Protein AF-A0A2P2IGJ9-F1 (afdb_monomer_lite)

Sequence (154 aa):
LHGCVDDMGRNCALLSDKVYDFIVEHQVRLQQAMLYSNDFEFDFFGFKTLERSYLLKVREKIVERPQHMLMRVACSVHVDNIDLAVETYQLMSNRYFIHATPTLFNAGTTKPQMSSCFLLTMKDDSIVGIYDALKECALITETAGGIGLSIHKI

Secondary structure (DSSP, 8-state):
-TT-B-TTS-B--SS-HHHHHHHHHTHHHHHHH--GGGGGGS-HHHHHHIIIIIS-EETTEE---HHHHHHHHHHHHSTT-HHHHHHHHHHHHTTS----HHHHHHTTSSS-----EEEEE---SSHHHHHHHHHHHHHHHHTT-EEEEE-TT-

InterPro domains:
  IPR000788 Ribonucleotide reductase large subunit, C-terminal [PF02867] (115-154)
  IPR008926 Ribonucleotide reductase R1 subunit, N-terminal [SSF48168] (9-113)
  IPR013509 Ribonucleotide reductase large subunit, N-terminal [PF00317] (41-111)
  IPR039718 Ribonucleoside-diphosphate reductase large subunit [PTHR11573] (9-154)

Radius of gyration: 18.74 Å; chains: 1; bounding box: 46×37×52 Å

Organism: NCBI:txid1518452

Foldseek 3Di:
DQQDADPVRDGPGFFDPLLVVQCVVCVVVLVVLFDPVLLVVDDPVRNVVCLVAQFDDDPNHGPDGPLRLLLLLLCLVDRPDPVSSSVSSVCVSVPVDDADPLSSRQRRGPDRPRAAEDEEEQQAPDPVSVVVSVVVVVVCVVSNHHYDYHPPRD

pLDDT: mean 91.43, std 7.72, range [58.12, 98.0]

Structure (mmCIF, N/CA/C/O backbone):
data_AF-A0A2P2IGJ9-F1
#
_entry.id   AF-A0A2P2IGJ9-F1
#
loop_
_atom_site.group_PDB
_atom_site.id
_atom_site.type_symbol
_atom_site.label_atom_id
_atom_site.label_alt_id
_atom_site.label_comp_id
_atom_site.label_asym_id
_atom_site.label_entity_id
_atom_site.label_seq_id
_atom_site.pdbx_PDB_ins_code
_atom_site.Cartn_x
_atom_site.Cartn_y
_atom_site.Cartn_z
_atom_site.occupancy
_atom_site.B_iso_or_equiv
_atom_site.auth_seq_id
_atom_site.auth_comp_id
_atom_site.auth_asym_id
_atom_site.auth_atom_id
_atom_site.pdbx_PDB_model_num
ATOM 1 N N . LEU A 1 1 ? -15.050 9.680 2.175 1.00 62.09 1 LEU A N 1
ATOM 2 C CA . LEU A 1 1 ? -13.917 9.141 1.385 1.00 62.09 1 LEU A CA 1
ATOM 3 C C . LEU A 1 1 ? -14.314 8.873 -0.065 1.00 62.09 1 LEU A C 1
ATOM 5 O O . LEU A 1 1 ? -13.589 9.316 -0.940 1.00 62.09 1 LEU A O 1
ATOM 9 N N . HIS A 1 2 ? -15.453 8.223 -0.326 1.00 58.12 2 HIS A N 1
ATOM 10 C CA . HIS A 1 2 ? -15.918 7.921 -1.688 1.00 58.12 2 HIS A CA 1
ATOM 11 C C . HIS A 1 2 ? -16.611 9.109 -2.410 1.00 58.12 2 HIS A C 1
ATOM 13 O O . HIS A 1 2 ? -16.419 9.294 -3.599 1.00 58.12 2 HIS A O 1
ATOM 19 N N . GLY A 1 3 ? -17.311 10.003 -1.697 1.00 61.09 3 GLY A N 1
ATOM 20 C CA . GLY A 1 3 ? -17.939 11.209 -2.279 1.00 61.09 3 GLY A CA 1
ATOM 21 C C . GLY A 1 3 ? -17.121 12.505 -2.165 1.00 61.09 3 GLY A C 1
ATOM 22 O O . GLY A 1 3 ? -17.703 13.573 -1.999 1.00 61.09 3 GLY A O 1
ATOM 23 N N . CYS A 1 4 ? -15.787 12.433 -2.119 1.00 63.47 4 CYS A N 1
ATOM 24 C CA . CYS A 1 4 ? -14.966 13.643 -2.002 1.00 63.47 4 CYS A CA 1
ATOM 25 C C . CYS A 1 4 ? -14.948 14.393 -3.339 1.00 63.47 4 CYS A C 1
ATOM 27 O O . CYS A 1 4 ? -14.807 13.771 -4.386 1.00 63.47 4 CYS A O 1
ATOM 29 N N . VAL A 1 5 ? -15.073 15.718 -3.300 1.00 69.56 5 VAL A N 1
ATOM 30 C CA . VAL A 1 5 ? -15.088 16.582 -4.486 1.00 69.56 5 VAL A CA 1
ATOM 31 C C . VAL A 1 5 ? -14.023 17.663 -4.308 1.00 69.56 5 VAL A C 1
ATOM 33 O O . VAL A 1 5 ? -13.893 18.212 -3.206 1.00 69.56 5 VAL A O 1
ATOM 36 N N . ASP A 1 6 ? -13.229 17.931 -5.346 1.00 71.88 6 ASP A N 1
ATOM 37 C CA . ASP A 1 6 ? -12.262 19.033 -5.315 1.00 71.88 6 ASP A CA 1
ATOM 38 C C . ASP A 1 6 ? -12.938 20.408 -5.405 1.00 71.88 6 ASP A C 1
ATOM 40 O O . ASP A 1 6 ? -14.145 20.533 -5.620 1.00 71.88 6 ASP A O 1
ATOM 44 N N . ASP A 1 7 ? -12.139 21.463 -5.251 1.00 72.50 7 ASP A N 1
ATOM 45 C CA . ASP A 1 7 ? -12.606 22.851 -5.331 1.00 72.50 7 ASP A CA 1
ATOM 46 C C . ASP A 1 7 ? -13.147 23.222 -6.730 1.00 72.50 7 ASP A C 1
ATOM 48 O O . ASP A 1 7 ? -13.793 24.254 -6.892 1.00 72.50 7 ASP A O 1
ATOM 52 N N . MET A 1 8 ? -12.922 22.367 -7.737 1.00 73.31 8 MET A N 1
ATOM 53 C CA . MET A 1 8 ? -13.417 22.495 -9.110 1.00 73.31 8 MET A CA 1
ATOM 54 C C . MET A 1 8 ? -14.628 21.591 -9.408 1.00 73.31 8 MET A C 1
ATOM 56 O O . MET A 1 8 ? -15.076 21.535 -10.553 1.00 73.31 8 MET A O 1
ATOM 60 N N . GLY A 1 9 ? -15.184 20.889 -8.416 1.00 70.50 9 GLY A N 1
ATOM 61 C CA . GLY A 1 9 ? -16.369 20.047 -8.599 1.00 70.50 9 GLY A CA 1
ATOM 62 C C . GLY A 1 9 ? -16.095 18.643 -9.160 1.00 70.50 9 GLY A C 1
ATOM 63 O O . GLY A 1 9 ? -17.040 17.922 -9.478 1.00 70.50 9 GLY A O 1
ATOM 64 N N . ARG A 1 10 ? -14.831 18.226 -9.296 1.00 75.56 10 ARG A N 1
ATOM 65 C CA . ARG A 1 10 ? -14.441 16.910 -9.827 1.00 75.56 10 ARG A CA 1
ATOM 66 C C . ARG A 1 10 ? -14.412 15.863 -8.719 1.00 75.56 10 ARG A C 1
ATOM 68 O O . ARG A 1 10 ? -14.024 16.148 -7.588 1.00 75.56 10 ARG A O 1
ATOM 75 N N . ASN A 1 11 ? -14.793 14.633 -9.059 1.00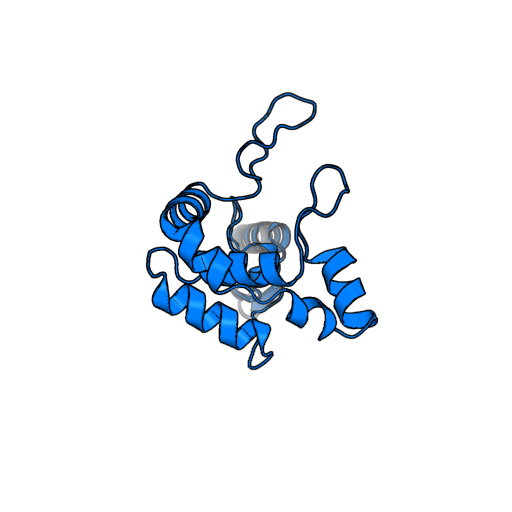 72.06 11 ASN A N 1
ATOM 76 C CA . ASN A 1 11 ? -14.755 13.508 -8.131 1.00 72.06 11 ASN A CA 1
ATOM 77 C C . ASN A 1 11 ? -13.298 13.190 -7.735 1.00 72.06 11 ASN A C 1
ATOM 79 O O . ASN A 1 11 ? -12.457 12.895 -8.583 1.00 72.06 11 ASN A O 1
ATOM 83 N N . CYS A 1 12 ? -13.024 13.250 -6.437 1.00 71.88 12 CYS A N 1
ATOM 84 C CA . CYS A 1 12 ? -11.754 12.928 -5.796 1.00 71.88 12 CYS A CA 1
ATOM 85 C C . CYS A 1 12 ? -11.932 11.813 -4.761 1.00 71.88 12 CYS A C 1
ATOM 87 O O . CYS A 1 12 ? -11.380 11.883 -3.661 1.00 71.88 12 CYS A O 1
ATOM 89 N N . ALA A 1 13 ? -12.733 10.799 -5.095 1.00 81.44 13 ALA A N 1
ATOM 90 C CA . ALA A 1 13 ? -12.873 9.590 -4.302 1.00 81.44 13 ALA A CA 1
ATOM 91 C C . ALA A 1 13 ? -11.492 9.031 -3.934 1.00 81.44 13 ALA A C 1
ATOM 93 O O . ALA A 1 13 ? -10.651 8.760 -4.792 1.00 81.44 13 ALA A O 1
ATOM 94 N N . LEU A 1 14 ? -11.270 8.859 -2.633 1.00 85.19 14 LEU A N 1
ATOM 95 C CA . LEU A 1 14 ? -10.038 8.278 -2.105 1.00 85.19 14 LEU A CA 1
ATOM 96 C C . LEU A 1 14 ? -10.093 6.754 -2.054 1.00 85.19 14 LEU A C 1
ATOM 98 O O . LEU A 1 14 ? -9.049 6.123 -1.967 1.00 85.19 14 LEU A O 1
ATOM 102 N N . LEU A 1 15 ? -11.294 6.175 -2.092 1.00 90.06 15 LEU A N 1
ATOM 103 C CA . LEU A 1 15 ? -11.514 4.733 -2.108 1.00 90.06 15 LEU A CA 1
ATOM 104 C C . LEU A 1 15 ? -12.068 4.309 -3.463 1.00 90.06 15 LEU A C 1
ATOM 106 O O . LEU A 1 15 ? -12.900 5.017 -4.032 1.00 90.06 15 LEU A O 1
ATOM 110 N N . SER A 1 16 ? -11.619 3.150 -3.938 1.00 92.12 16 SER A N 1
ATOM 111 C CA . SER A 1 16 ? -12.229 2.467 -5.077 1.00 92.12 16 SER A CA 1
ATOM 112 C C . SER A 1 16 ? -13.632 1.973 -4.733 1.00 92.12 16 SER A C 1
ATOM 114 O O . SER A 1 16 ? -13.889 1.554 -3.602 1.00 92.12 16 SER A O 1
ATOM 116 N N . ASP A 1 17 ? -14.510 1.979 -5.730 1.00 91.56 17 ASP A N 1
ATOM 117 C CA . ASP A 1 17 ? -15.915 1.583 -5.604 1.00 91.56 17 ASP A CA 1
ATOM 118 C C . ASP A 1 17 ? -16.025 0.154 -5.062 1.00 91.56 17 ASP A C 1
ATOM 120 O O . ASP A 1 17 ? -16.698 -0.085 -4.068 1.00 91.56 17 ASP A O 1
ATOM 124 N N . LYS A 1 18 ? -15.218 -0.770 -5.605 1.00 93.12 18 LYS A N 1
ATOM 125 C CA . LYS A 1 18 ? -15.194 -2.177 -5.176 1.00 93.12 18 LYS A CA 1
ATOM 126 C C . LYS A 1 18 ? -14.910 -2.337 -3.677 1.00 93.12 18 LYS A C 1
ATOM 128 O O . LYS A 1 18 ? -15.561 -3.123 -2.996 1.00 93.12 18 LYS A O 1
ATOM 133 N N . VAL A 1 19 ? -13.920 -1.610 -3.156 1.00 93.88 19 VAL A N 1
ATOM 134 C CA . VAL A 1 19 ? -13.550 -1.697 -1.733 1.00 93.88 19 VAL A CA 1
ATOM 135 C C . VAL A 1 19 ? -14.565 -0.966 -0.862 1.00 93.88 19 VAL A C 1
ATOM 137 O O . VAL A 1 19 ? -14.855 -1.420 0.241 1.00 93.88 19 VAL A O 1
ATOM 140 N N . TYR A 1 20 ? -15.122 0.144 -1.348 1.00 94.31 20 TYR A N 1
ATOM 141 C CA . TYR A 1 20 ? -16.190 0.851 -0.653 1.00 94.31 20 TYR A CA 1
ATOM 142 C C . TYR A 1 20 ? -17.428 -0.035 -0.477 1.00 94.31 20 TYR A C 1
ATOM 144 O O . TYR A 1 20 ? -17.894 -0.183 0.652 1.00 94.31 20 TYR A O 1
ATOM 152 N N . ASP A 1 21 ? -17.894 -0.674 -1.549 1.00 95.06 21 ASP A N 1
ATOM 153 C CA . ASP A 1 21 ? -19.062 -1.556 -1.529 1.00 95.06 21 ASP A CA 1
ATOM 154 C C . ASP A 1 21 ? -18.850 -2.731 -0.569 1.00 95.06 21 ASP A C 1
ATOM 156 O O . ASP A 1 21 ? -19.683 -2.975 0.302 1.00 95.06 21 ASP A O 1
ATOM 160 N N . PHE A 1 22 ? -17.679 -3.376 -0.631 1.00 95.75 22 PHE A N 1
ATOM 161 C CA . PHE A 1 22 ? -17.302 -4.454 0.288 1.00 95.75 22 PHE A CA 1
ATOM 162 C C . PHE A 1 22 ? -17.297 -4.011 1.763 1.00 95.75 22 PHE A C 1
ATOM 164 O O . PHE A 1 22 ? -17.776 -4.726 2.647 1.00 95.75 22 PHE A O 1
ATOM 171 N N . ILE A 1 23 ? -16.775 -2.813 2.054 1.00 95.25 23 ILE A N 1
ATOM 172 C CA . ILE A 1 23 ? -16.774 -2.262 3.416 1.00 95.25 23 ILE A CA 1
ATOM 173 C C . ILE A 1 23 ? -18.201 -1.974 3.886 1.00 95.25 23 ILE A C 1
ATOM 175 O O . ILE A 1 23 ? -18.528 -2.272 5.034 1.00 95.25 23 ILE A O 1
ATOM 179 N N . VAL A 1 24 ? -19.044 -1.391 3.031 1.00 95.25 24 VAL A N 1
ATOM 180 C CA . VAL A 1 24 ? -20.438 -1.068 3.368 1.00 95.25 24 VAL A CA 1
ATOM 181 C C . VAL A 1 24 ? -21.240 -2.342 3.626 1.00 95.25 24 VAL A C 1
ATOM 183 O O . VAL A 1 24 ? -21.971 -2.407 4.617 1.00 95.25 24 VAL A O 1
ATOM 186 N N . GLU A 1 25 ? -21.060 -3.366 2.793 1.00 96.88 25 GLU A N 1
ATOM 187 C CA . GLU A 1 25 ? -21.715 -4.666 2.938 1.00 96.88 25 GLU A CA 1
ATOM 188 C C . GLU A 1 25 ? -21.374 -5.336 4.280 1.00 96.88 25 GLU A C 1
ATOM 190 O O . GLU A 1 25 ? -22.255 -5.857 4.967 1.00 96.88 25 GLU A O 1
ATOM 195 N N . HIS A 1 26 ? -20.109 -5.272 4.708 1.00 96.69 26 HIS A N 1
ATOM 196 C CA . HIS A 1 26 ? -19.628 -5.956 5.914 1.00 96.69 26 HIS A CA 1
ATOM 197 C C . HIS A 1 26 ? -19.355 -5.035 7.113 1.00 96.69 26 HIS A C 1
ATOM 199 O O . HIS A 1 26 ? -18.715 -5.454 8.084 1.00 96.69 26 HIS A O 1
ATOM 205 N N . GLN A 1 27 ? -19.869 -3.801 7.094 1.00 94.69 27 GLN A N 1
ATOM 206 C CA . GLN A 1 27 ? -19.525 -2.744 8.055 1.00 94.69 27 GLN A CA 1
ATOM 207 C C . GLN A 1 27 ? -19.647 -3.166 9.525 1.00 94.69 27 GLN A C 1
ATOM 209 O O . GLN A 1 27 ? -18.785 -2.841 10.335 1.00 94.69 27 GLN A O 1
ATOM 214 N N . VAL A 1 28 ? -20.688 -3.931 9.877 1.00 96.44 28 VAL A N 1
ATOM 215 C CA . VAL A 1 28 ? -20.941 -4.354 11.264 1.00 96.44 28 VAL A CA 1
ATOM 216 C C . VAL A 1 28 ? -19.817 -5.261 11.751 1.00 96.44 28 VAL A C 1
ATOM 218 O O . VAL A 1 28 ? -19.280 -5.061 12.839 1.00 96.44 28 VAL A O 1
ATOM 221 N N . ARG A 1 29 ? -19.428 -6.231 10.921 1.00 95.75 29 ARG A N 1
ATOM 222 C CA . ARG A 1 29 ? -18.393 -7.206 11.256 1.00 95.75 29 ARG A CA 1
ATOM 223 C C . ARG A 1 29 ? -17.012 -6.560 11.310 1.00 95.75 29 ARG A C 1
ATOM 225 O O . ARG A 1 29 ? -16.257 -6.818 12.243 1.00 95.75 29 ARG A O 1
ATOM 232 N N . LEU A 1 30 ? -16.709 -5.684 10.353 1.00 96.06 30 LEU A N 1
ATOM 233 C CA . LEU A 1 30 ? -15.462 -4.918 10.332 1.00 96.06 30 LEU A CA 1
ATOM 234 C C . LEU A 1 30 ? -15.345 -4.014 11.567 1.00 96.06 30 LEU A C 1
ATOM 236 O O . LEU A 1 30 ? -14.309 -4.005 12.226 1.00 96.06 30 LEU A O 1
ATOM 240 N N . GLN A 1 31 ? -16.422 -3.314 11.935 1.00 95.12 31 GLN A N 1
ATOM 241 C CA . GLN A 1 31 ? -16.440 -2.434 13.105 1.00 95.12 31 GLN A CA 1
ATOM 242 C C . GLN A 1 31 ? -16.252 -3.204 14.418 1.00 95.12 31 GLN A C 1
ATOM 244 O O . GLN A 1 31 ? -15.561 -2.717 15.308 1.00 95.12 31 GLN A O 1
ATOM 249 N N . GLN A 1 32 ? -16.838 -4.399 14.538 1.00 95.56 32 GLN A N 1
ATOM 250 C CA . GLN A 1 32 ? -16.664 -5.269 15.706 1.00 95.56 32 GLN A CA 1
ATOM 251 C C . GLN A 1 32 ? -15.245 -5.830 15.826 1.00 95.56 32 GLN A C 1
ATOM 253 O O . GLN A 1 32 ? -14.764 -6.028 16.938 1.00 95.56 32 GLN A O 1
ATOM 258 N N . ALA A 1 33 ? -14.580 -6.092 14.699 1.00 95.19 33 ALA A N 1
ATOM 259 C CA . ALA A 1 33 ? -13.213 -6.598 14.696 1.00 95.19 33 ALA A CA 1
ATOM 260 C C . ALA A 1 33 ? -12.182 -5.536 15.113 1.00 95.19 33 ALA A C 1
ATOM 262 O O . ALA A 1 33 ? -11.119 -5.898 15.612 1.00 95.19 33 ALA A O 1
ATOM 263 N N . MET A 1 34 ? -12.468 -4.245 14.907 1.00 94.81 34 MET A N 1
ATOM 264 C CA . MET A 1 34 ? -11.505 -3.175 15.166 1.00 94.81 34 MET A CA 1
ATOM 265 C C . MET A 1 34 ? -11.236 -2.938 16.654 1.00 94.81 34 MET A C 1
ATOM 267 O O . MET A 1 34 ? -12.142 -2.674 17.444 1.00 94.81 34 MET A O 1
ATOM 271 N N . LEU A 1 35 ? -9.951 -2.913 17.011 1.00 94.38 35 LEU A N 1
ATOM 272 C CA . LEU A 1 35 ? -9.465 -2.661 18.366 1.00 94.38 35 LEU A CA 1
ATOM 273 C C . LEU A 1 35 ? -8.723 -1.324 18.430 1.00 94.38 35 LEU A C 1
ATOM 275 O O . LEU A 1 35 ? -7.514 -1.244 18.227 1.00 94.38 35 LEU A O 1
ATOM 279 N N . TYR A 1 36 ? -9.445 -0.248 18.746 1.00 94.88 36 TYR A N 1
ATOM 280 C CA . TYR A 1 36 ? -8.862 1.100 18.823 1.00 94.88 36 TYR A CA 1
ATOM 281 C C . TYR A 1 36 ? -7.824 1.281 19.935 1.00 94.88 36 TYR A C 1
ATOM 283 O O . TYR A 1 36 ? -7.013 2.200 19.860 1.00 94.88 36 TYR A O 1
ATOM 291 N N . SER A 1 37 ? -7.813 0.414 20.950 1.00 94.94 37 SER A N 1
ATOM 292 C CA . SER A 1 37 ? -6.750 0.390 21.961 1.00 94.94 37 SER A CA 1
ATOM 293 C C . SER A 1 37 ? -5.369 0.170 21.340 1.00 94.94 37 SER A C 1
ATOM 295 O O . SER A 1 37 ? -4.385 0.699 21.847 1.00 94.94 37 SER A O 1
ATOM 297 N N . ASN A 1 38 ? -5.299 -0.530 20.205 1.00 94.69 38 ASN A N 1
ATOM 298 C CA . ASN A 1 38 ? -4.041 -0.822 19.527 1.00 94.69 38 ASN A CA 1
ATOM 299 C C . ASN A 1 38 ? -3.457 0.405 18.806 1.00 94.69 38 ASN A C 1
ATOM 301 O O . ASN A 1 38 ? -2.322 0.359 18.346 1.00 94.69 38 ASN A O 1
ATOM 305 N N . ASP A 1 39 ? -4.172 1.534 18.730 1.00 94.19 39 ASP A N 1
ATOM 306 C CA . ASP A 1 39 ? -3.569 2.791 18.265 1.00 94.19 39 ASP A CA 1
ATOM 307 C C . ASP A 1 39 ? -2.470 3.290 19.228 1.00 94.19 39 ASP A C 1
ATOM 309 O O . ASP A 1 39 ? -1.555 3.989 18.797 1.00 94.19 39 ASP A O 1
ATOM 313 N N . PHE A 1 40 ? -2.520 2.903 20.509 1.00 93.62 40 PHE A N 1
ATOM 314 C CA . PHE A 1 40 ? -1.522 3.270 21.526 1.00 93.62 40 PHE A CA 1
ATOM 315 C C . PHE A 1 40 ? -0.291 2.357 21.545 1.00 93.62 40 PHE A C 1
ATOM 317 O O . PHE A 1 40 ? 0.660 2.616 22.277 1.00 93.62 40 PHE A O 1
ATOM 324 N N . GLU A 1 41 ? -0.295 1.303 20.731 1.00 92.25 41 GLU A N 1
ATOM 325 C CA . GLU A 1 41 ? 0.818 0.361 20.605 1.00 92.25 41 GLU A CA 1
ATOM 326 C C . GLU A 1 41 ? 1.952 0.899 19.717 1.00 92.25 41 GLU A C 1
ATOM 328 O O . GLU A 1 41 ? 3.035 0.311 19.658 1.00 92.25 41 GLU A O 1
ATOM 333 N N . PHE A 1 42 ? 1.725 2.013 19.019 1.00 91.69 42 PHE A N 1
ATOM 334 C CA . PHE A 1 42 ? 2.767 2.713 18.278 1.00 91.69 42 PHE A CA 1
ATOM 335 C C . PHE A 1 42 ? 3.544 3.640 19.209 1.00 91.69 42 PHE A C 1
ATOM 337 O O . PHE A 1 42 ? 2.967 4.424 19.963 1.00 91.69 42 PHE A O 1
ATOM 344 N N . ASP A 1 43 ? 4.869 3.592 19.111 1.00 94.44 43 ASP A N 1
ATOM 345 C CA . ASP A 1 43 ? 5.714 4.593 19.739 1.00 94.44 43 ASP A CA 1
ATOM 346 C C . ASP A 1 43 ? 5.518 5.965 19.070 1.00 94.44 43 ASP A C 1
ATOM 348 O O . ASP A 1 43 ? 4.916 6.104 17.999 1.00 94.44 43 ASP A O 1
ATOM 352 N N . PHE A 1 44 ? 6.041 7.015 19.702 1.00 94.50 44 PHE A N 1
ATOM 353 C CA . PHE A 1 44 ? 5.862 8.377 19.204 1.00 94.50 44 PHE A CA 1
ATOM 354 C C . PHE A 1 44 ? 6.372 8.546 17.765 1.00 94.50 44 PHE A C 1
ATOM 356 O O . PHE A 1 44 ? 5.699 9.166 16.940 1.00 94.50 44 PHE A O 1
ATOM 363 N N . PHE A 1 45 ? 7.542 7.984 17.443 1.00 95.06 45 PHE A N 1
ATOM 364 C CA . PHE A 1 45 ? 8.128 8.113 16.110 1.00 95.06 45 PHE A CA 1
ATOM 365 C C . PHE A 1 45 ? 7.371 7.301 15.063 1.00 95.06 45 PHE A C 1
ATOM 367 O O . PHE A 1 45 ? 7.128 7.815 13.967 1.00 95.06 45 PHE A O 1
ATOM 374 N N . GLY A 1 46 ? 6.948 6.079 15.388 1.00 93.31 46 GLY A N 1
ATOM 375 C CA . GLY A 1 46 ? 6.095 5.265 14.531 1.00 93.31 46 GLY A CA 1
ATOM 376 C C . GLY A 1 46 ? 4.772 5.962 14.238 1.00 93.31 46 GLY A C 1
ATOM 377 O O . GLY A 1 46 ? 4.409 6.132 13.073 1.00 93.31 46 GLY A O 1
ATOM 378 N N . PHE A 1 47 ? 4.104 6.488 15.267 1.00 94.69 47 PHE A N 1
ATOM 379 C CA . PHE A 1 47 ? 2.861 7.233 15.089 1.00 94.69 47 PHE A CA 1
ATOM 380 C C . PHE A 1 47 ? 3.055 8.493 14.236 1.00 94.69 47 PHE A C 1
ATOM 382 O O . PHE A 1 47 ? 2.311 8.705 13.279 1.00 94.69 47 PHE A O 1
ATOM 389 N N . LYS A 1 48 ? 4.083 9.311 14.509 1.00 94.94 48 LYS A N 1
ATOM 390 C CA . LYS A 1 48 ? 4.382 10.504 13.695 1.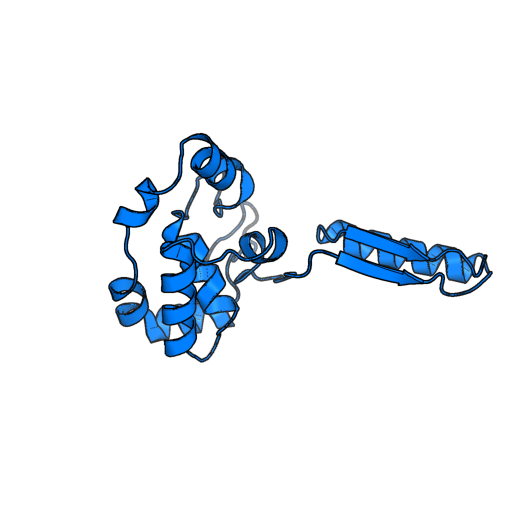00 94.94 48 LYS A CA 1
ATOM 391 C C . LYS A 1 48 ? 4.734 10.167 12.250 1.00 94.94 48 LYS A C 1
ATOM 393 O O . LYS A 1 48 ? 4.420 10.938 11.343 1.00 94.94 48 LYS A O 1
ATOM 398 N N . THR A 1 49 ? 5.349 9.013 12.018 1.00 94.12 49 THR A N 1
ATOM 399 C CA . THR A 1 49 ? 5.643 8.516 10.672 1.00 94.12 49 THR A CA 1
ATOM 400 C C . THR A 1 49 ? 4.350 8.173 9.928 1.00 94.12 49 THR A C 1
ATOM 402 O O . THR A 1 49 ? 4.173 8.620 8.789 1.00 94.12 49 THR A O 1
ATOM 405 N N . LEU A 1 50 ? 3.418 7.468 10.584 1.00 93.81 50 LEU A N 1
ATOM 406 C CA . LEU A 1 50 ? 2.089 7.162 10.044 1.00 93.81 50 LEU A CA 1
ATOM 407 C C . LEU A 1 50 ? 1.289 8.436 9.751 1.00 93.81 50 LEU A C 1
ATOM 409 O O . LEU A 1 50 ? 0.803 8.615 8.636 1.00 93.81 50 LEU A O 1
ATOM 413 N N . GLU A 1 51 ? 1.222 9.349 10.720 1.00 93.56 51 GLU A N 1
ATOM 414 C CA . GLU A 1 51 ? 0.530 10.639 10.623 1.00 93.56 51 GLU A CA 1
ATOM 415 C C . GLU A 1 51 ? 1.032 11.479 9.441 1.00 93.56 51 GLU A C 1
ATOM 417 O O . GLU A 1 51 ? 0.252 12.086 8.697 1.00 93.56 51 GLU A O 1
ATOM 422 N N . ARG A 1 52 ? 2.354 11.513 9.248 1.00 90.25 52 ARG A N 1
ATOM 423 C CA . ARG A 1 52 ? 2.971 12.328 8.206 1.00 90.25 52 ARG A CA 1
ATOM 424 C C . ARG A 1 52 ? 2.638 11.814 6.813 1.00 90.25 52 ARG A C 1
ATOM 426 O O . ARG A 1 52 ? 2.286 12.639 5.967 1.00 90.25 52 ARG A O 1
ATOM 433 N N . SER A 1 53 ? 2.754 10.505 6.591 1.00 88.56 53 SER A N 1
ATOM 434 C CA . SER A 1 53 ? 2.819 9.956 5.230 1.00 88.56 53 SER A CA 1
ATOM 435 C C . SER A 1 53 ? 1.720 8.945 4.901 1.00 88.56 53 SER A C 1
ATOM 437 O O . SER A 1 53 ? 1.300 8.900 3.753 1.00 88.56 53 SER A O 1
ATOM 439 N N . TYR A 1 54 ? 1.266 8.128 5.857 1.00 92.88 54 TYR A N 1
ATOM 440 C CA . TYR A 1 54 ? 0.488 6.909 5.574 1.00 92.88 54 TYR A CA 1
ATOM 441 C C . TYR A 1 54 ? -1.019 7.055 5.761 1.00 92.88 54 TYR A C 1
ATOM 443 O O . TYR A 1 54 ? -1.789 6.425 5.038 1.00 92.88 54 TYR A O 1
ATOM 451 N N . LEU A 1 55 ? -1.447 7.859 6.734 1.00 94.00 55 LEU A N 1
ATOM 452 C CA . LEU A 1 55 ? -2.867 8.078 6.986 1.00 94.00 55 LEU A CA 1
ATOM 453 C C . LEU A 1 55 ? -3.448 8.984 5.899 1.00 94.00 55 LEU A C 1
ATOM 455 O O . LEU A 1 55 ? -2.900 10.057 5.627 1.00 94.00 55 LEU A O 1
ATOM 459 N N . LEU A 1 56 ? -4.570 8.575 5.299 1.00 91.75 56 LEU A N 1
ATOM 460 C CA . LEU A 1 56 ? -5.223 9.385 4.274 1.00 91.75 56 LEU A CA 1
ATOM 461 C C . LEU A 1 56 ? -5.640 10.753 4.832 1.00 91.75 56 LEU A C 1
ATOM 463 O O . LEU A 1 56 ? -6.071 10.889 5.985 1.00 91.75 56 LEU A O 1
ATOM 467 N N . LYS A 1 57 ? -5.538 11.773 3.974 1.00 89.62 57 LYS A N 1
ATOM 468 C CA . LYS A 1 57 ? -5.885 13.161 4.284 1.00 89.62 57 LYS A CA 1
ATOM 469 C C . LYS A 1 57 ? -6.917 13.686 3.300 1.00 89.62 57 LYS A C 1
ATOM 471 O O . LYS A 1 57 ? -6.857 13.406 2.107 1.00 89.62 57 LYS A O 1
ATOM 476 N N . VAL A 1 58 ? -7.842 14.492 3.803 1.00 87.81 58 VAL A N 1
ATOM 477 C CA . VAL A 1 58 ? -8.781 15.277 2.998 1.00 87.81 58 VAL A CA 1
ATOM 478 C C . VAL A 1 58 ? -8.596 16.732 3.391 1.00 87.81 58 VAL A C 1
ATOM 480 O O . VAL A 1 58 ? -8.787 17.080 4.555 1.00 87.81 58 VAL A O 1
ATOM 483 N N . ARG A 1 59 ? -8.222 17.584 2.427 1.00 83.88 59 ARG A N 1
ATOM 484 C CA . ARG A 1 59 ? -7.953 19.017 2.659 1.00 83.88 59 ARG A CA 1
ATOM 485 C C . ARG A 1 59 ? -6.980 19.231 3.832 1.00 83.88 59 ARG A C 1
ATOM 487 O O . ARG A 1 59 ? -7.302 19.934 4.787 1.00 83.88 59 ARG A O 1
ATOM 494 N N . GLU A 1 60 ? -5.839 18.538 3.786 1.00 83.19 60 GLU A N 1
ATOM 495 C CA . GLU A 1 60 ? -4.783 18.529 4.819 1.00 83.19 60 GLU A CA 1
ATOM 496 C C . GLU A 1 60 ? -5.193 18.015 6.210 1.00 83.19 60 GLU A C 1
ATOM 498 O O . GLU A 1 60 ? -4.374 17.970 7.127 1.00 83.19 60 GLU A O 1
ATOM 503 N N . LYS A 1 61 ? -6.437 17.560 6.390 1.00 90.19 61 LYS A N 1
ATOM 504 C CA . LYS A 1 61 ? -6.893 16.946 7.638 1.00 90.19 61 LYS A CA 1
ATOM 505 C C . LYS A 1 61 ? -6.826 15.437 7.535 1.00 90.19 61 LYS A C 1
ATOM 507 O O . LYS A 1 61 ? -7.343 14.850 6.589 1.00 90.19 61 LYS A O 1
ATOM 512 N N . ILE A 1 62 ? -6.222 14.814 8.536 1.00 92.69 62 ILE A N 1
ATOM 513 C CA . ILE A 1 62 ? -6.151 13.360 8.639 1.00 92.69 62 ILE A CA 1
ATOM 514 C C . ILE A 1 62 ? -7.550 12.812 8.900 1.00 92.69 62 ILE A C 1
ATOM 516 O O . ILE A 1 62 ? -8.239 13.252 9.821 1.00 92.69 62 ILE A O 1
ATOM 520 N N . VAL A 1 63 ? -7.964 11.864 8.064 1.00 93.06 63 VAL A N 1
ATOM 521 C CA . VAL A 1 63 ? -9.289 11.228 8.116 1.00 93.06 63 VAL A CA 1
ATOM 522 C C . VAL A 1 63 ? -9.220 9.755 8.522 1.00 93.06 63 VAL A C 1
ATOM 524 O O . VAL A 1 63 ? -10.254 9.126 8.734 1.00 93.06 63 VAL A O 1
ATOM 527 N N . GLU A 1 64 ? -8.015 9.209 8.680 1.00 93.81 64 GLU A N 1
ATOM 528 C CA . GLU A 1 64 ? -7.780 7.835 9.117 1.00 93.81 64 GLU A CA 1
ATOM 529 C C . GLU A 1 64 ? -7.089 7.774 10.478 1.00 93.81 64 GLU A C 1
ATOM 531 O O . GLU A 1 64 ? -6.238 8.595 10.804 1.00 93.81 64 GLU A O 1
ATOM 536 N N . ARG A 1 65 ? -7.442 6.754 11.262 1.00 95.06 65 ARG A N 1
ATOM 537 C CA . ARG A 1 65 ? -6.644 6.282 12.399 1.00 95.06 65 ARG A CA 1
ATOM 538 C C . ARG A 1 65 ? -5.721 5.156 11.922 1.00 95.06 65 ARG A C 1
ATOM 540 O O . ARG A 1 65 ? -6.044 4.546 10.898 1.00 95.06 65 ARG A O 1
ATOM 547 N N . PRO A 1 66 ? -4.650 4.807 12.656 1.00 96.12 66 PRO A N 1
ATOM 548 C CA . PRO A 1 66 ? -3.827 3.643 12.328 1.00 96.12 66 PRO A CA 1
ATOM 549 C C . PRO A 1 66 ? -4.656 2.368 12.116 1.00 96.12 66 PRO A C 1
ATOM 551 O O . PRO A 1 66 ? -4.498 1.717 11.085 1.00 96.12 66 PRO A O 1
ATOM 554 N N . GLN A 1 67 ? -5.629 2.073 12.992 1.00 96.50 67 GLN A N 1
ATOM 555 C CA . GLN A 1 67 ? -6.533 0.933 12.773 1.00 96.50 67 GLN A CA 1
ATOM 556 C C . GLN A 1 67 ? -7.351 1.030 11.475 1.00 96.50 67 GLN A C 1
ATOM 558 O O . GLN A 1 67 ? -7.539 0.019 10.803 1.00 96.50 67 GLN A O 1
ATOM 563 N N . HIS A 1 68 ? -7.818 2.225 11.092 1.00 96.31 68 HIS A N 1
ATOM 564 C CA . HIS A 1 68 ? -8.566 2.407 9.842 1.00 96.31 68 HIS A CA 1
ATOM 565 C C . HIS A 1 68 ? -7.684 2.126 8.620 1.00 96.31 68 HIS A C 1
ATOM 567 O O . HIS A 1 68 ? -8.126 1.451 7.696 1.00 96.31 68 HIS A O 1
ATOM 573 N N . MET A 1 69 ? -6.432 2.593 8.640 1.00 96.38 69 MET A N 1
ATOM 574 C CA . MET A 1 69 ? -5.456 2.318 7.583 1.00 96.38 69 MET A CA 1
ATOM 575 C C . MET A 1 69 ? -5.187 0.809 7.468 1.00 96.38 69 MET A C 1
ATOM 577 O O . MET A 1 69 ? -5.241 0.264 6.367 1.00 96.38 69 MET A O 1
ATOM 581 N N . LEU A 1 70 ? -4.960 0.113 8.589 1.00 97.12 70 LEU A N 1
ATOM 582 C CA . LEU A 1 70 ? -4.748 -1.341 8.588 1.00 97.12 70 LEU A CA 1
ATOM 583 C C . LEU A 1 70 ? -5.971 -2.100 8.062 1.00 97.12 70 LEU A C 1
ATOM 585 O O . LEU A 1 70 ? -5.821 -3.021 7.260 1.00 97.12 70 LEU A O 1
ATOM 589 N N . MET A 1 71 ? -7.177 -1.696 8.467 1.00 97.31 71 MET A N 1
ATOM 590 C CA . MET A 1 71 ? -8.413 -2.319 7.993 1.00 97.31 71 MET A CA 1
ATOM 591 C C . MET A 1 71 ? -8.636 -2.069 6.498 1.00 97.31 71 MET A C 1
ATOM 593 O O . MET A 1 71 ? -8.961 -2.997 5.765 1.00 97.31 71 MET A O 1
ATOM 597 N N . ARG A 1 72 ? -8.391 -0.845 6.008 1.00 96.56 72 ARG A N 1
ATOM 598 C CA . ARG A 1 72 ? -8.442 -0.524 4.572 1.00 96.56 72 ARG A CA 1
ATOM 599 C C . ARG A 1 72 ? -7.517 -1.433 3.769 1.00 96.56 72 ARG A C 1
ATOM 601 O O . ARG A 1 72 ? -7.929 -1.962 2.738 1.00 96.56 72 ARG A O 1
ATOM 608 N N . VAL A 1 73 ? -6.283 -1.615 4.237 1.00 97.06 73 VAL A N 1
ATOM 609 C CA . VAL A 1 73 ? -5.304 -2.497 3.591 1.00 97.06 73 VAL A CA 1
ATOM 610 C C . VAL A 1 73 ? -5.818 -3.936 3.574 1.00 97.06 73 VAL A C 1
ATOM 612 O O . VAL A 1 73 ? -5.861 -4.542 2.507 1.00 97.06 73 VAL A O 1
ATOM 615 N N . ALA A 1 74 ? -6.280 -4.457 4.712 1.00 97.56 74 ALA A N 1
ATOM 616 C CA . ALA A 1 74 ? -6.777 -5.826 4.811 1.00 97.56 74 ALA A CA 1
ATOM 617 C C . ALA A 1 74 ? -7.989 -6.082 3.895 1.00 97.56 74 ALA A C 1
ATOM 619 O O . ALA A 1 74 ? -7.990 -7.047 3.130 1.00 97.56 74 ALA A O 1
ATOM 620 N N . CYS A 1 75 ? -8.972 -5.175 3.897 1.00 96.88 75 CYS A N 1
ATOM 621 C CA . CYS A 1 75 ? -10.130 -5.239 3.006 1.00 96.88 75 CYS A CA 1
ATOM 622 C C . CYS A 1 75 ? -9.729 -5.162 1.531 1.00 96.88 75 CYS A C 1
ATOM 624 O O . CYS A 1 75 ? -10.319 -5.845 0.707 1.00 96.88 75 CYS A O 1
ATOM 626 N N . SER A 1 76 ? -8.730 -4.349 1.181 1.00 96.00 76 SER A N 1
ATOM 627 C CA . SER A 1 76 ? -8.270 -4.228 -0.204 1.00 96.00 76 SER A CA 1
ATOM 628 C C . SER A 1 76 ? -7.462 -5.428 -0.694 1.00 96.00 76 SER A C 1
ATOM 630 O O . SER A 1 76 ? -7.438 -5.667 -1.899 1.00 96.00 76 SER A O 1
ATOM 632 N N . VAL A 1 77 ? -6.750 -6.133 0.185 1.00 96.00 77 VAL A N 1
ATOM 633 C CA . VAL A 1 77 ? -5.995 -7.341 -0.186 1.00 96.00 77 VAL A CA 1
ATOM 634 C C . VAL A 1 77 ? -6.938 -8.536 -0.326 1.00 96.00 77 VAL A C 1
ATOM 636 O O . VAL A 1 77 ? -6.779 -9.339 -1.242 1.00 96.00 77 VAL A O 1
ATOM 639 N N . HIS A 1 78 ? -7.948 -8.625 0.542 1.00 96.88 78 HIS A N 1
ATOM 640 C CA . HIS A 1 78 ? -8.906 -9.732 0.600 1.00 96.88 78 HIS A CA 1
ATOM 641 C C . HIS A 1 78 ? -10.321 -9.303 0.213 1.00 96.88 78 HIS A C 1
ATOM 643 O O . HIS A 1 78 ? -11.296 -9.709 0.846 1.00 96.88 78 HIS A O 1
ATOM 649 N N . VAL A 1 79 ? -10.442 -8.478 -0.830 1.00 92.44 79 VAL A N 1
ATOM 650 C CA . VAL A 1 79 ? -11.758 -8.115 -1.368 1.00 92.44 79 VAL A CA 1
ATOM 651 C C . VAL A 1 79 ? -12.524 -9.401 -1.681 1.00 92.44 79 VAL A C 1
ATOM 653 O O . VAL A 1 79 ? -11.936 -10.353 -2.190 1.00 92.44 79 VAL A O 1
ATOM 656 N N . ASP A 1 80 ? -13.816 -9.428 -1.359 1.00 93.25 80 ASP A N 1
ATOM 657 C CA . ASP A 1 80 ? -14.714 -10.584 -1.499 1.00 93.25 80 ASP A CA 1
ATOM 658 C C . ASP A 1 80 ? -14.540 -11.685 -0.422 1.00 93.25 80 ASP A C 1
ATOM 660 O O . ASP A 1 80 ? -15.315 -12.641 -0.397 1.00 93.25 80 ASP A O 1
ATOM 664 N N . ASN A 1 81 ? -13.584 -11.563 0.515 1.00 96.62 81 ASN A N 1
ATOM 665 C CA . ASN A 1 81 ? -13.408 -12.511 1.624 1.00 96.62 81 ASN A CA 1
ATOM 666 C C . ASN A 1 81 ? -13.224 -11.808 2.981 1.00 96.62 81 ASN A C 1
ATOM 668 O O . ASN A 1 81 ? -12.118 -11.462 3.402 1.00 96.62 81 ASN A O 1
ATOM 672 N N . ILE A 1 82 ? -14.337 -11.644 3.698 1.00 96.75 82 ILE A N 1
ATOM 673 C CA . ILE A 1 82 ? -14.375 -10.975 5.003 1.00 96.75 82 ILE A CA 1
ATOM 674 C C . ILE A 1 82 ? -13.611 -11.722 6.104 1.00 96.75 82 ILE A C 1
ATOM 676 O O . ILE A 1 82 ? -13.050 -11.078 6.989 1.00 96.75 82 ILE A O 1
ATOM 680 N N . ASP A 1 83 ? -13.563 -13.055 6.063 1.00 97.50 83 ASP A N 1
ATOM 681 C CA . ASP A 1 83 ? -12.866 -13.847 7.080 1.00 97.50 83 ASP A CA 1
ATOM 682 C C . ASP A 1 83 ? -11.356 -13.585 7.016 1.00 97.50 83 ASP A C 1
ATOM 684 O O . ASP A 1 83 ? -10.748 -13.230 8.027 1.00 97.50 83 ASP A O 1
ATOM 688 N N . LEU A 1 84 ? -10.784 -13.639 5.808 1.00 97.81 84 LEU A N 1
ATOM 689 C CA . LEU A 1 84 ? -9.371 -13.329 5.576 1.00 97.81 84 LEU A CA 1
ATOM 690 C C . LEU A 1 84 ? -9.054 -11.849 5.810 1.00 97.81 84 LEU A C 1
ATOM 692 O O . LEU A 1 84 ? -7.990 -11.526 6.330 1.00 97.81 84 LEU A O 1
ATOM 696 N N . ALA A 1 85 ? -9.966 -10.932 5.465 1.00 97.75 85 ALA A N 1
ATOM 697 C CA . ALA A 1 85 ? -9.778 -9.512 5.757 1.00 97.75 85 ALA A CA 1
ATOM 698 C C . ALA A 1 85 ? -9.672 -9.260 7.273 1.00 97.75 85 ALA A C 1
ATOM 700 O O . ALA A 1 85 ? -8.776 -8.547 7.725 1.00 97.75 85 ALA A O 1
ATOM 701 N N . VAL A 1 86 ? -10.547 -9.877 8.073 1.00 97.94 86 VAL A N 1
ATOM 702 C CA . VAL A 1 86 ? -10.512 -9.751 9.537 1.00 97.94 86 VAL A CA 1
ATOM 703 C C . VAL A 1 86 ? -9.262 -10.409 10.121 1.00 97.94 86 VAL A C 1
ATOM 705 O O . VAL A 1 86 ? -8.617 -9.807 10.980 1.00 97.94 86 VAL A O 1
ATOM 708 N N . GLU A 1 87 ? -8.888 -11.598 9.648 1.00 98.00 87 GLU A N 1
ATOM 709 C CA . GLU A 1 87 ? -7.673 -12.294 10.087 1.00 98.00 87 GLU A CA 1
ATOM 710 C C . GLU A 1 87 ? -6.416 -11.456 9.809 1.00 98.00 87 GLU A C 1
ATOM 712 O O . GLU A 1 87 ? -5.634 -11.169 10.718 1.00 98.00 87 GLU A O 1
ATOM 717 N N . THR A 1 88 ? -6.259 -10.975 8.574 1.00 97.94 88 THR A N 1
ATOM 718 C CA . THR A 1 88 ? -5.132 -10.125 8.173 1.00 97.94 88 THR A CA 1
ATOM 719 C C . THR A 1 88 ? -5.092 -8.823 8.972 1.00 97.94 88 THR A C 1
ATOM 721 O O . THR A 1 88 ? -4.020 -8.411 9.422 1.00 97.94 88 THR A O 1
ATOM 724 N N . TYR A 1 89 ? -6.245 -8.194 9.227 1.00 98.00 89 TYR A N 1
ATOM 725 C CA . TYR A 1 89 ? -6.322 -7.031 10.112 1.00 98.00 89 TYR A CA 1
ATOM 726 C C . TYR A 1 89 ? -5.827 -7.355 11.528 1.00 98.00 89 TYR A C 1
ATOM 728 O O . TYR A 1 89 ? -5.006 -6.611 12.065 1.00 98.00 89 TYR A O 1
ATOM 736 N N . GLN A 1 90 ? -6.288 -8.454 12.131 1.00 97.19 90 GLN A N 1
ATOM 737 C CA . GLN A 1 90 ? -5.894 -8.842 13.488 1.00 97.19 90 GLN A CA 1
ATOM 738 C C . GLN A 1 90 ? -4.391 -9.115 13.584 1.00 97.19 90 GLN A C 1
ATOM 740 O O . GLN A 1 90 ? -3.742 -8.651 14.522 1.00 97.19 90 GLN A O 1
ATOM 745 N N . LEU A 1 91 ? -3.816 -9.818 12.607 1.00 97.62 91 LEU A N 1
ATOM 746 C CA . LEU A 1 91 ? -2.382 -10.105 12.576 1.00 97.62 91 LEU A CA 1
ATOM 747 C C . LEU A 1 91 ? -1.544 -8.826 12.448 1.00 97.62 91 LEU A C 1
ATOM 749 O O . LEU A 1 91 ? -0.566 -8.661 13.181 1.00 97.62 91 LEU A O 1
ATOM 753 N N . MET A 1 92 ? -1.943 -7.893 11.578 1.00 97.38 92 MET A N 1
ATOM 754 C CA . MET A 1 92 ? -1.247 -6.611 11.445 1.00 97.38 92 MET A CA 1
ATOM 755 C C . MET A 1 92 ? -1.426 -5.713 12.674 1.00 97.38 92 MET A C 1
ATOM 757 O O . MET A 1 92 ? -0.460 -5.116 13.145 1.00 97.38 92 MET A O 1
ATOM 761 N N . SER A 1 93 ? -2.643 -5.631 13.223 1.00 96.38 93 SER A N 1
ATOM 762 C CA . SER A 1 93 ? -2.952 -4.825 14.413 1.00 96.38 93 SER A CA 1
ATOM 763 C C . SER A 1 93 ? -2.174 -5.308 15.641 1.00 96.38 93 SER A C 1
ATOM 765 O O . SER A 1 93 ? -1.695 -4.497 16.430 1.00 96.38 93 SER A O 1
ATOM 767 N N . ASN A 1 94 ? -1.954 -6.622 15.752 1.00 95.06 94 ASN A N 1
ATOM 768 C CA . ASN A 1 94 ? -1.116 -7.235 16.784 1.00 95.06 94 ASN A CA 1
ATOM 769 C C . ASN A 1 94 ? 0.392 -7.233 16.450 1.00 95.06 94 ASN A C 1
ATOM 771 O O . ASN A 1 94 ? 1.184 -7.797 17.204 1.00 95.06 94 ASN A O 1
ATOM 775 N N . ARG A 1 95 ? 0.811 -6.581 15.354 1.00 93.81 95 ARG A N 1
ATOM 776 C CA . ARG A 1 95 ? 2.212 -6.422 14.914 1.00 93.81 95 ARG A CA 1
ATOM 777 C C . ARG A 1 95 ? 2.942 -7.729 14.565 1.00 93.81 95 ARG A C 1
ATOM 779 O O . ARG A 1 95 ? 4.166 -7.782 14.656 1.00 93.81 95 ARG A O 1
ATOM 786 N N . TYR A 1 96 ? 2.232 -8.768 14.125 1.00 96.75 96 TYR A N 1
ATOM 787 C CA . TYR A 1 96 ? 2.884 -9.992 13.632 1.00 96.75 96 TYR A CA 1
ATOM 788 C C . TYR A 1 96 ? 3.600 -9.768 12.298 1.00 96.75 96 TYR A C 1
ATOM 790 O O . TYR A 1 96 ? 4.672 -10.321 12.064 1.00 96.75 96 TYR A O 1
ATOM 798 N N . PHE A 1 97 ? 3.017 -8.947 11.427 1.00 97.19 97 PHE A N 1
ATOM 799 C CA . PHE A 1 97 ? 3.635 -8.493 10.188 1.00 97.19 97 PHE A CA 1
ATOM 800 C C . PHE A 1 97 ? 3.038 -7.150 9.763 1.00 97.19 97 PHE A C 1
ATOM 802 O O . PHE A 1 97 ? 2.033 -6.695 10.309 1.00 97.19 97 PHE A O 1
ATOM 809 N N . ILE A 1 98 ? 3.645 -6.523 8.759 1.00 95.81 98 ILE A N 1
ATOM 810 C CA . ILE A 1 98 ? 3.095 -5.346 8.094 1.00 95.81 98 ILE A CA 1
ATOM 811 C C . ILE A 1 98 ? 3.387 -5.427 6.596 1.00 95.81 98 ILE A C 1
ATOM 813 O O . ILE A 1 98 ? 4.415 -5.971 6.186 1.00 95.81 98 ILE A O 1
ATOM 817 N N . HIS A 1 99 ? 2.482 -4.903 5.772 1.00 96.56 99 HIS A N 1
ATOM 818 C CA . HIS A 1 99 ? 2.738 -4.771 4.341 1.00 96.56 99 HIS A CA 1
ATOM 819 C C . HIS A 1 99 ? 3.757 -3.665 4.037 1.00 96.56 99 HIS A C 1
ATOM 821 O O . HIS A 1 99 ? 4.015 -2.774 4.847 1.00 96.56 99 HIS A O 1
ATOM 827 N N . ALA A 1 100 ? 4.325 -3.721 2.832 1.00 94.56 100 ALA A N 1
ATOM 828 C CA . ALA A 1 100 ? 5.265 -2.721 2.355 1.00 94.56 100 ALA A CA 1
ATOM 829 C C . ALA A 1 100 ? 4.606 -1.342 2.185 1.00 94.56 100 ALA A C 1
ATOM 831 O O . ALA A 1 100 ? 3.395 -1.211 1.997 1.00 94.56 100 ALA A O 1
ATOM 832 N N . THR A 1 101 ? 5.442 -0.307 2.182 1.00 91.69 101 THR A N 1
ATOM 833 C CA . THR A 1 101 ? 5.029 1.095 2.091 1.00 91.69 101 THR A CA 1
ATOM 834 C C . THR A 1 101 ? 4.039 1.404 0.950 1.00 91.69 101 THR A C 1
ATOM 836 O O . THR A 1 101 ? 3.009 2.011 1.247 1.00 91.69 101 THR A O 1
ATOM 839 N N . PRO A 1 102 ? 4.238 0.954 -0.311 1.00 92.25 102 PRO A N 1
ATOM 840 C CA . PRO A 1 102 ? 3.275 1.218 -1.389 1.00 92.25 102 PRO A CA 1
ATOM 841 C C . PRO A 1 102 ? 1.911 0.575 -1.145 1.00 92.25 102 PRO A C 1
ATOM 843 O O . PRO A 1 102 ? 0.879 1.164 -1.454 1.00 92.25 102 PRO A O 1
ATOM 846 N N . THR A 1 103 ? 1.886 -0.610 -0.531 1.00 94.56 103 THR A N 1
ATOM 847 C CA . THR A 1 103 ? 0.636 -1.265 -0.143 1.00 94.56 103 THR A CA 1
ATOM 848 C C . THR A 1 103 ? -0.107 -0.435 0.904 1.00 94.56 103 THR A C 1
ATOM 850 O O . THR A 1 103 ? -1.294 -0.181 0.743 1.00 94.56 103 THR A O 1
ATOM 853 N N . LEU A 1 104 ? 0.577 0.055 1.943 1.00 94.19 104 LEU A N 1
ATOM 854 C CA . LEU A 1 104 ? -0.056 0.876 2.985 1.00 94.19 104 LEU A CA 1
ATOM 855 C C . LEU A 1 104 ? -0.630 2.193 2.427 1.00 94.19 104 LEU A C 1
ATOM 857 O O . LEU A 1 104 ? -1.723 2.610 2.828 1.00 94.19 104 LEU A O 1
ATOM 861 N N . PHE A 1 105 ? 0.070 2.820 1.474 1.00 90.12 105 PHE A N 1
ATOM 862 C CA . PHE A 1 105 ? -0.398 4.043 0.818 1.00 90.12 105 PHE A CA 1
ATOM 863 C C . PHE A 1 105 ? -1.603 3.805 -0.087 1.00 90.12 105 PHE A C 1
ATOM 865 O O . P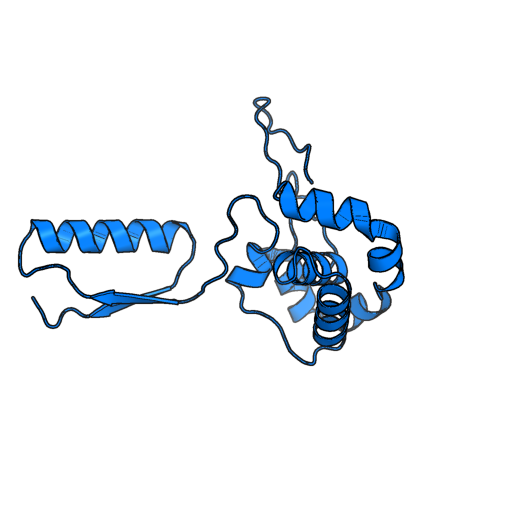HE A 1 105 ? -2.602 4.514 0.017 1.00 90.12 105 PHE A O 1
ATOM 872 N N . ASN A 1 106 ? -1.514 2.812 -0.967 1.00 91.56 106 ASN A N 1
ATOM 873 C CA . ASN A 1 106 ? -2.379 2.765 -2.141 1.00 91.56 106 ASN A CA 1
ATOM 874 C C . ASN A 1 106 ? -3.471 1.699 -2.059 1.00 91.56 106 ASN A C 1
ATOM 876 O O . ASN A 1 106 ? -4.424 1.761 -2.842 1.00 91.56 106 ASN A O 1
ATOM 880 N N . ALA A 1 107 ? -3.377 0.741 -1.132 1.00 94.38 107 ALA A N 1
ATOM 881 C CA . ALA A 1 107 ? -4.407 -0.278 -0.967 1.00 94.38 107 ALA A CA 1
ATOM 882 C C . ALA A 1 107 ? -5.766 0.375 -0.682 1.00 94.38 107 ALA A C 1
ATOM 884 O O . ALA A 1 107 ? -5.899 1.270 0.156 1.00 94.38 107 ALA A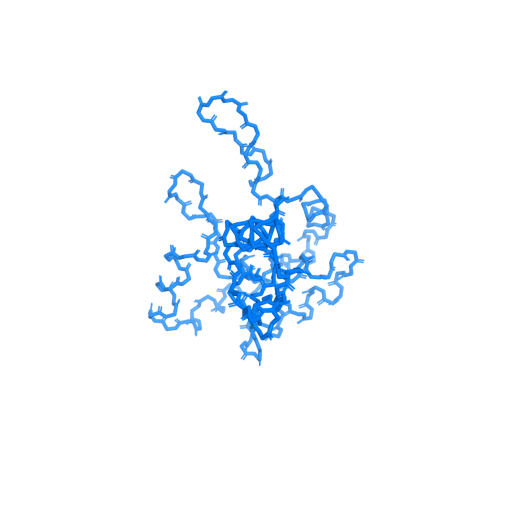 O 1
ATOM 885 N N . GLY A 1 108 ? -6.781 -0.065 -1.414 1.00 90.06 108 GLY A N 1
ATOM 886 C CA . GLY A 1 108 ? -8.147 0.428 -1.326 1.00 90.06 108 GLY A CA 1
ATOM 887 C C . GLY A 1 108 ? -8.416 1.713 -2.098 1.00 90.06 108 GLY A C 1
ATOM 888 O O . GLY A 1 108 ? -9.584 2.072 -2.234 1.00 90.06 108 GLY A O 1
ATOM 889 N N . THR A 1 109 ? -7.390 2.382 -2.632 1.00 91.56 109 THR A N 1
ATOM 890 C CA . THR A 1 109 ? -7.555 3.642 -3.371 1.00 91.56 109 THR A CA 1
ATOM 891 C C . THR A 1 109 ? -7.961 3.423 -4.829 1.00 91.56 109 THR A C 1
ATOM 893 O O . THR A 1 109 ? -7.960 2.301 -5.329 1.00 91.56 109 THR A O 1
ATOM 896 N N . THR A 1 110 ? -8.326 4.498 -5.533 1.00 88.12 110 THR A N 1
ATOM 897 C CA . THR A 1 110 ? -8.763 4.453 -6.943 1.00 88.12 110 THR A CA 1
ATOM 898 C C . THR A 1 110 ? -7.662 4.027 -7.920 1.00 88.12 110 THR A C 1
ATOM 900 O O . THR A 1 110 ? -7.967 3.540 -9.006 1.00 88.12 110 THR A O 1
ATOM 903 N N . LYS A 1 111 ? -6.386 4.170 -7.542 1.00 85.81 111 LYS A N 1
ATOM 904 C CA . LYS A 1 111 ? -5.223 3.704 -8.312 1.00 85.81 111 LYS A CA 1
ATOM 905 C C . LYS A 1 111 ? -4.320 2.840 -7.419 1.00 85.81 111 LYS A C 1
ATOM 907 O O . LYS A 1 111 ? -3.296 3.324 -6.935 1.00 85.81 111 LYS A O 1
ATOM 912 N N . PRO A 1 112 ? -4.681 1.568 -7.179 1.00 86.50 112 PRO A N 1
ATOM 913 C CA . PRO A 1 112 ? -4.010 0.730 -6.192 1.00 86.50 112 PRO A CA 1
ATOM 914 C C . PRO A 1 112 ? -2.712 0.120 -6.745 1.00 86.50 112 PRO A C 1
ATOM 916 O O . PRO A 1 112 ? -2.640 -1.069 -7.046 1.00 86.50 112 PRO A O 1
ATOM 919 N N . GLN A 1 113 ? -1.657 0.926 -6.872 1.00 90.38 113 GLN A N 1
ATOM 920 C CA . GLN A 1 113 ? -0.308 0.407 -7.102 1.00 90.38 113 GLN A CA 1
ATOM 921 C C . GLN A 1 113 ? 0.266 -0.048 -5.755 1.00 90.38 113 GLN A C 1
ATOM 923 O O . GLN A 1 113 ? 0.546 0.777 -4.893 1.00 90.38 113 GLN A O 1
ATOM 928 N N . MET A 1 114 ? 0.435 -1.356 -5.553 1.00 92.06 114 MET A N 1
ATOM 929 C CA . MET A 1 114 ? 0.893 -1.913 -4.267 1.00 92.06 114 MET A CA 1
ATOM 930 C C . MET A 1 114 ? 2.322 -2.477 -4.296 1.00 92.06 114 MET A C 1
ATOM 932 O O . MET A 1 114 ? 2.791 -2.988 -3.278 1.00 92.06 114 MET A O 1
ATOM 936 N N . SER A 1 115 ? 3.007 -2.413 -5.439 1.00 92.69 115 SER A N 1
ATOM 937 C CA . SER A 1 115 ? 4.298 -3.062 -5.682 1.00 92.69 115 SER A CA 1
ATOM 938 C C . SER A 1 115 ? 5.465 -2.090 -5.520 1.00 92.69 115 SER A C 1
ATOM 940 O O . SER A 1 115 ? 5.519 -1.045 -6.159 1.00 92.69 115 SER A O 1
ATOM 942 N N . SER A 1 116 ? 6.458 -2.465 -4.715 1.00 90.94 116 SER A N 1
ATOM 943 C CA . SER A 1 116 ? 7.600 -1.586 -4.433 1.00 90.94 116 SER A CA 1
ATOM 944 C C . SER A 1 116 ? 8.669 -1.565 -5.513 1.00 90.94 116 SER A C 1
ATOM 946 O O . SER A 1 116 ? 9.258 -0.516 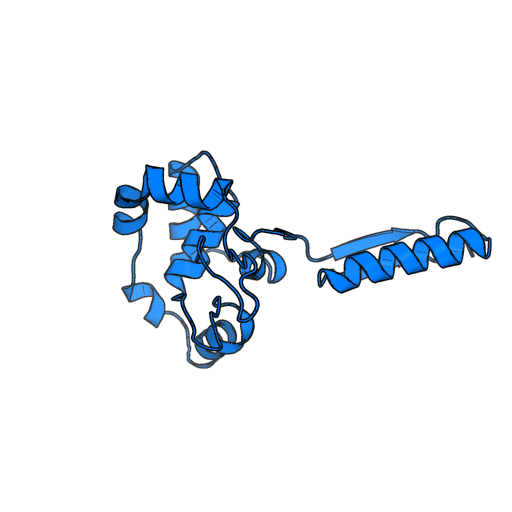-5.739 1.00 90.94 116 SER A O 1
ATOM 948 N N . CYS A 1 117 ? 8.963 -2.702 -6.144 1.00 94.94 117 CYS A N 1
ATOM 949 C CA . CYS A 1 117 ? 10.150 -2.851 -6.982 1.00 94.94 117 CYS A CA 1
ATOM 950 C C . CYS A 1 117 ? 9.800 -3.461 -8.335 1.00 94.94 117 CYS A C 1
ATOM 952 O O . CYS A 1 117 ? 9.048 -4.432 -8.410 1.00 94.94 117 CYS A O 1
ATOM 954 N N . PHE A 1 118 ? 10.420 -2.928 -9.382 1.00 95.06 118 PHE A N 1
ATOM 955 C CA . PHE A 1 118 ? 10.279 -3.380 -10.757 1.00 95.06 118 PHE A CA 1
ATOM 956 C C . PHE A 1 118 ? 11.657 -3.664 -11.336 1.00 95.06 118 PHE A C 1
ATOM 958 O O . PHE A 1 118 ? 12.579 -2.860 -11.202 1.00 95.06 118 PHE A O 1
ATOM 965 N N . LEU A 1 119 ? 11.796 -4.818 -11.981 1.00 94.88 119 LEU A N 1
ATOM 966 C CA . LEU A 1 119 ? 13.007 -5.186 -12.699 1.00 94.88 119 LEU A CA 1
ATOM 967 C C . LEU A 1 119 ? 12.751 -5.011 -14.190 1.00 94.88 119 LEU A C 1
ATOM 969 O O . LEU A 1 119 ? 11.894 -5.680 -14.764 1.00 94.88 119 LEU A O 1
ATOM 973 N N . LEU A 1 120 ? 13.495 -4.095 -14.798 1.00 93.06 120 LEU A N 1
ATOM 974 C CA . LEU A 1 120 ? 13.435 -3.788 -16.217 1.00 93.06 120 LEU A CA 1
ATOM 975 C C . LEU A 1 120 ? 14.734 -4.209 -16.899 1.00 93.06 120 LEU A C 1
ATOM 977 O O . LEU A 1 120 ? 15.802 -4.299 -16.293 1.00 93.06 120 LEU A O 1
ATOM 981 N N . THR A 1 121 ? 14.648 -4.460 -18.196 1.00 93.19 121 THR A N 1
ATOM 982 C CA . THR A 1 121 ? 15.806 -4.710 -19.058 1.00 93.19 121 THR A CA 1
ATOM 983 C C . THR A 1 121 ? 15.730 -3.751 -20.232 1.00 93.19 121 THR A C 1
ATOM 985 O O . THR A 1 121 ? 14.630 -3.495 -20.724 1.00 93.19 121 THR A O 1
ATOM 988 N N . MET A 1 122 ? 16.879 -3.243 -20.684 1.00 93.44 122 MET A N 1
ATOM 989 C CA . MET A 1 122 ? 16.942 -2.437 -21.901 1.00 93.44 122 MET A CA 1
ATOM 990 C C . MET A 1 122 ? 16.271 -3.185 -23.061 1.00 93.44 122 MET A C 1
ATOM 992 O O . MET A 1 122 ? 16.516 -4.382 -23.256 1.00 93.44 122 MET A O 1
ATOM 996 N N . LYS A 1 123 ? 15.379 -2.497 -23.782 1.00 89.81 123 LYS A N 1
ATOM 997 C CA . LYS A 1 123 ? 14.549 -3.125 -24.819 1.00 89.81 123 LYS A CA 1
ATOM 998 C C . LYS A 1 123 ? 15.390 -3.560 -26.015 1.00 89.81 123 LYS A C 1
ATOM 1000 O O . LYS A 1 123 ? 15.214 -4.679 -26.488 1.00 89.81 123 LYS A O 1
ATOM 1005 N N . ASP A 1 124 ? 16.296 -2.691 -26.452 1.00 90.19 124 ASP A N 1
ATOM 1006 C CA . ASP A 1 124 ? 17.138 -2.873 -27.633 1.00 90.19 124 ASP A CA 1
ATOM 1007 C C . ASP A 1 124 ? 18.369 -1.947 -27.575 1.00 90.19 124 ASP A C 1
ATOM 1009 O O . ASP A 1 124 ? 18.315 -0.919 -26.889 1.00 90.19 124 ASP A O 1
ATOM 1013 N N . ASP A 1 125 ? 19.435 -2.286 -28.309 1.00 92.94 125 ASP A N 1
ATOM 1014 C CA . ASP A 1 125 ? 20.605 -1.416 -28.536 1.00 92.94 125 ASP A CA 1
ATOM 1015 C C . ASP A 1 125 ? 20.301 -0.409 -29.652 1.00 92.94 125 ASP A C 1
ATOM 1017 O O . ASP A 1 125 ? 20.832 -0.428 -30.765 1.00 92.94 125 ASP A O 1
ATOM 1021 N N . SER A 1 126 ? 19.318 0.440 -29.387 1.00 93.75 126 SER A N 1
ATOM 1022 C CA . SER A 1 126 ? 18.923 1.492 -30.305 1.00 93.75 126 SER A CA 1
ATOM 1023 C C . SER A 1 126 ? 18.405 2.690 -29.533 1.00 93.75 126 SER A C 1
ATOM 1025 O O . SER A 1 126 ? 17.890 2.572 -28.421 1.00 93.75 126 SER A O 1
ATOM 1027 N N . ILE A 1 127 ? 18.497 3.876 -30.144 1.00 93.81 127 ILE A N 1
ATOM 1028 C CA . ILE A 1 127 ? 17.932 5.099 -29.561 1.00 93.81 127 ILE A CA 1
ATOM 1029 C C . ILE A 1 127 ? 16.451 4.886 -29.227 1.00 93.81 127 ILE A C 1
ATOM 1031 O O . ILE A 1 127 ? 16.015 5.235 -28.137 1.00 93.81 127 ILE A O 1
ATOM 1035 N N . VAL A 1 128 ? 15.690 4.237 -30.112 1.00 95.00 128 VAL A N 1
ATOM 1036 C CA . VAL A 1 128 ? 14.276 3.922 -29.857 1.00 95.00 128 VAL A CA 1
ATOM 1037 C C . VAL A 1 128 ? 14.126 3.038 -28.613 1.00 95.00 128 VAL A C 1
ATOM 1039 O O . VAL A 1 128 ? 13.369 3.396 -27.712 1.00 95.00 128 VAL A O 1
ATOM 1042 N N . GLY A 1 129 ? 14.906 1.956 -28.503 1.00 92.88 129 GLY A N 1
ATOM 1043 C CA . GLY A 1 129 ? 14.892 1.073 -27.333 1.00 92.88 129 GLY A CA 1
ATOM 1044 C C . GLY A 1 129 ? 15.245 1.779 -26.019 1.00 92.88 129 GLY A C 1
ATOM 1045 O O . GLY A 1 129 ? 14.611 1.522 -24.992 1.00 92.88 129 GLY A O 1
ATOM 1046 N N . ILE A 1 130 ? 16.203 2.710 -26.053 1.00 94.25 130 ILE A N 1
ATOM 1047 C CA . ILE A 1 130 ? 16.596 3.530 -24.899 1.00 94.25 130 ILE A CA 1
ATOM 1048 C C . ILE A 1 130 ? 15.454 4.457 -24.467 1.00 94.25 130 ILE A C 1
ATOM 1050 O O . ILE A 1 130 ? 15.133 4.530 -23.279 1.00 94.25 130 ILE A O 1
ATOM 1054 N N . TYR A 1 131 ? 14.820 5.158 -25.411 1.00 95.19 131 TYR A N 1
ATOM 1055 C CA . TYR A 1 131 ? 13.719 6.075 -25.101 1.00 95.19 131 TYR A CA 1
ATOM 1056 C C . TYR A 1 131 ? 12.471 5.339 -24.593 1.00 95.19 131 TYR A C 1
ATOM 1058 O O . TYR A 1 131 ? 11.799 5.842 -23.690 1.00 95.19 131 TYR A O 1
ATOM 1066 N N . ASP A 1 132 ? 12.187 4.137 -25.097 1.00 94.50 132 ASP A N 1
ATOM 1067 C CA . ASP A 1 132 ? 11.093 3.302 -24.593 1.00 94.50 132 ASP A CA 1
ATOM 1068 C C . ASP A 1 132 ? 11.355 2.815 -23.163 1.00 94.50 132 ASP A C 1
ATOM 1070 O O . ASP A 1 132 ? 10.475 2.915 -22.303 1.00 94.50 132 ASP A O 1
ATOM 1074 N N . ALA A 1 133 ? 12.577 2.356 -22.870 1.00 93.62 133 ALA A N 1
ATOM 1075 C CA . ALA A 1 133 ? 12.965 1.984 -21.511 1.00 93.62 133 ALA A CA 1
ATOM 1076 C C . ALA A 1 133 ? 12.880 3.184 -20.551 1.00 93.62 133 ALA A C 1
ATOM 1078 O O . ALA A 1 133 ? 12.376 3.056 -19.436 1.00 93.62 133 ALA A O 1
ATOM 1079 N N . LEU A 1 134 ? 13.303 4.373 -20.994 1.00 94.19 134 LEU A N 1
ATOM 1080 C CA . LEU A 1 134 ? 13.186 5.604 -20.212 1.00 94.19 134 LEU A CA 1
ATOM 1081 C C . LEU A 1 134 ? 11.721 5.970 -19.933 1.00 94.19 134 LEU A C 1
ATOM 1083 O O . LEU A 1 134 ? 11.388 6.353 -18.810 1.00 94.19 134 LEU A O 1
ATOM 1087 N N . LYS A 1 135 ? 10.839 5.829 -20.928 1.00 95.31 135 LYS A N 1
ATOM 1088 C CA . LYS A 1 135 ? 9.400 6.060 -20.769 1.00 95.31 135 LYS A CA 1
ATOM 1089 C C . LYS A 1 135 ? 8.786 5.103 -19.746 1.00 95.31 135 LYS A C 1
ATOM 1091 O O . LYS A 1 135 ? 8.031 5.554 -18.888 1.00 95.31 135 LYS A O 1
ATOM 1096 N N . GLU A 1 136 ? 9.116 3.813 -19.800 1.00 93.75 136 GLU A N 1
ATOM 1097 C CA . GLU A 1 136 ? 8.662 2.839 -18.795 1.00 93.75 136 GLU A CA 1
ATOM 1098 C C . GLU A 1 136 ? 9.160 3.206 -17.392 1.00 93.75 136 GLU A C 1
ATOM 1100 O O . GLU A 1 136 ? 8.371 3.235 -16.446 1.00 93.75 136 GLU A O 1
ATOM 1105 N N . CYS A 1 137 ? 10.438 3.574 -17.256 1.00 94.25 137 CYS A N 1
ATOM 1106 C CA . CYS A 1 137 ? 10.996 4.034 -15.986 1.00 94.25 137 CYS A CA 1
ATOM 1107 C C . CYS A 1 137 ? 10.256 5.263 -15.434 1.00 94.25 137 CYS A C 1
ATOM 1109 O O . CYS A 1 137 ? 9.968 5.329 -14.237 1.00 94.25 137 CYS A O 1
ATOM 1111 N N . ALA A 1 138 ? 9.924 6.230 -16.293 1.00 94.19 138 ALA A N 1
ATOM 1112 C CA . ALA A 1 138 ? 9.194 7.429 -15.895 1.00 94.19 138 ALA A CA 1
ATOM 1113 C C . ALA A 1 138 ? 7.789 7.092 -15.368 1.00 94.19 138 ALA A C 1
ATOM 1115 O O . ALA A 1 138 ? 7.417 7.559 -14.292 1.00 94.19 138 ALA A O 1
ATOM 1116 N N . LEU A 1 139 ? 7.050 6.224 -16.069 1.00 92.62 139 LEU A N 1
ATOM 1117 C CA . LEU A 1 139 ? 5.708 5.789 -15.660 1.00 92.62 139 LEU A CA 1
ATOM 1118 C C . LEU A 1 139 ? 5.721 5.029 -14.325 1.00 92.62 139 LEU A C 1
ATOM 1120 O O . LEU A 1 139 ? 4.847 5.227 -13.484 1.00 92.62 139 LEU A O 1
ATOM 1124 N N . ILE A 1 140 ? 6.722 4.177 -14.092 1.00 91.62 140 ILE A N 1
ATOM 1125 C CA . ILE A 1 140 ? 6.852 3.450 -12.819 1.00 91.62 140 ILE A CA 1
ATOM 1126 C C . ILE A 1 140 ? 7.192 4.414 -11.677 1.00 91.62 140 ILE A C 1
ATOM 1128 O O . ILE A 1 140 ? 6.589 4.334 -10.602 1.00 91.62 140 ILE A O 1
ATOM 1132 N N . THR A 1 141 ? 8.107 5.355 -11.923 1.00 88.56 141 THR A N 1
ATOM 1133 C CA . THR A 1 141 ? 8.521 6.363 -10.936 1.00 88.56 141 THR A CA 1
ATOM 1134 C C . THR A 1 141 ? 7.358 7.272 -10.538 1.00 88.56 141 THR A C 1
ATOM 1136 O O . THR A 1 141 ? 7.217 7.587 -9.358 1.00 88.56 141 THR A O 1
ATOM 1139 N N . GLU A 1 142 ? 6.484 7.639 -11.484 1.00 87.88 142 GLU A N 1
ATOM 1140 C CA . GLU A 1 142 ? 5.255 8.406 -11.216 1.00 87.88 142 GLU A CA 1
ATOM 1141 C C . GLU A 1 142 ? 4.387 7.735 -10.138 1.00 87.88 142 GLU A C 1
ATOM 1143 O O . GLU A 1 142 ? 3.803 8.406 -9.290 1.00 87.88 142 GLU A O 1
ATOM 1148 N N . THR A 1 143 ? 4.357 6.401 -10.123 1.00 84.00 143 THR A N 1
ATOM 1149 C CA . THR A 1 143 ? 3.592 5.600 -9.152 1.00 84.00 143 THR A CA 1
ATOM 1150 C C . THR A 1 143 ? 4.384 5.194 -7.902 1.00 84.00 143 THR A C 1
ATOM 1152 O O . THR A 1 143 ? 3.946 4.318 -7.160 1.00 84.00 143 THR A O 1
ATOM 1155 N N . ALA A 1 144 ? 5.534 5.832 -7.654 1.00 80.81 144 ALA A N 1
ATOM 1156 C CA . ALA A 1 144 ? 6.439 5.563 -6.532 1.00 80.81 144 ALA A CA 1
ATOM 1157 C C . ALA A 1 144 ? 7.038 4.138 -6.499 1.00 80.81 144 ALA A C 1
ATOM 1159 O O . ALA A 1 144 ? 7.354 3.614 -5.429 1.00 80.81 144 ALA A O 1
ATOM 1160 N N . GLY A 1 145 ? 7.231 3.514 -7.667 1.00 88.12 145 GLY A N 1
ATOM 1161 C CA . GLY A 1 145 ? 7.949 2.244 -7.795 1.00 88.12 145 GLY A CA 1
ATOM 1162 C C . GLY A 1 145 ? 9.466 2.433 -7.914 1.00 88.12 145 GLY A C 1
ATOM 1163 O O . GLY A 1 145 ? 9.940 3.257 -8.693 1.00 88.12 145 GLY A O 1
ATOM 1164 N N . GLY A 1 146 ? 10.242 1.640 -7.176 1.00 91.62 146 GLY A N 1
ATOM 1165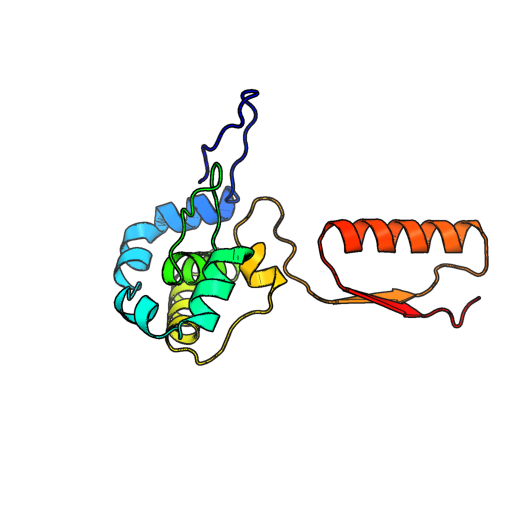 C CA . GLY A 1 146 ? 11.689 1.513 -7.351 1.00 91.62 146 GLY A CA 1
ATOM 1166 C C . GLY A 1 146 ? 12.036 0.656 -8.569 1.00 91.62 146 GLY A C 1
ATOM 1167 O O . GLY A 1 146 ? 11.336 -0.309 -8.875 1.00 91.62 146 GLY A O 1
ATOM 1168 N N . ILE A 1 147 ? 13.124 0.989 -9.265 1.00 95.88 147 ILE A N 1
ATOM 1169 C CA . ILE A 1 147 ? 13.500 0.350 -10.534 1.00 95.88 147 ILE A CA 1
ATOM 1170 C C . ILE A 1 147 ? 14.914 -0.222 -10.440 1.00 95.88 147 ILE A C 1
ATOM 1172 O O . ILE A 1 147 ? 15.857 0.489 -10.100 1.00 95.88 147 ILE A O 1
ATOM 1176 N N . GLY A 1 148 ? 15.065 -1.494 -10.802 1.00 95.69 148 GLY A N 1
ATOM 1177 C CA . GLY A 1 148 ? 16.345 -2.085 -11.184 1.00 95.69 148 GLY A CA 1
ATOM 1178 C C . GLY A 1 148 ? 16.384 -2.268 -12.697 1.00 95.69 148 GLY A C 1
ATOM 1179 O O . GLY A 1 148 ? 15.598 -3.046 -13.228 1.00 95.69 148 GLY A O 1
ATOM 1180 N N . LEU A 1 149 ? 17.271 -1.556 -13.395 1.00 95.00 149 LEU A N 1
ATOM 1181 C CA . LEU A 1 149 ? 17.383 -1.611 -14.855 1.00 95.00 149 LEU A CA 1
ATOM 1182 C C . LEU A 1 149 ? 18.672 -2.320 -15.275 1.00 95.00 149 LEU A C 1
ATOM 1184 O O . LEU A 1 149 ? 19.771 -1.868 -14.958 1.00 95.00 149 LEU A O 1
ATOM 1188 N N . SER A 1 150 ? 18.541 -3.411 -16.028 1.00 95.00 150 SER A N 1
ATOM 1189 C CA . SER A 1 150 ? 19.681 -4.075 -16.659 1.00 95.00 150 SER A CA 1
ATOM 1190 C C . SER A 1 150 ? 20.067 -3.383 -17.969 1.00 95.00 150 SER A C 1
ATOM 1192 O O . SER A 1 150 ? 19.250 -3.286 -18.888 1.00 95.00 150 SER A O 1
ATOM 1194 N N . ILE A 1 151 ? 21.328 -2.944 -18.054 1.00 94.56 151 ILE A N 1
ATOM 1195 C CA . ILE A 1 151 ? 21.908 -2.232 -19.208 1.00 94.56 151 ILE A CA 1
ATOM 1196 C C . ILE A 1 151 ? 22.938 -3.066 -19.983 1.00 94.56 151 ILE A C 1
ATOM 1198 O O . ILE A 1 151 ? 23.657 -2.530 -20.812 1.00 94.56 151 ILE A O 1
ATOM 1202 N N . HIS A 1 152 ? 23.023 -4.378 -19.742 1.00 93.31 152 HIS A N 1
ATOM 1203 C CA . HIS A 1 152 ? 24.016 -5.248 -20.398 1.00 93.31 152 HIS A CA 1
ATOM 1204 C C . HIS A 1 152 ? 23.834 -5.398 -21.918 1.00 93.31 152 HIS A C 1
ATOM 1206 O O . HIS A 1 152 ? 24.670 -6.019 -22.562 1.00 93.31 152 HIS A O 1
ATOM 1212 N N . LYS A 1 153 ? 22.708 -4.918 -22.456 1.00 82.31 153 LYS A N 1
ATOM 1213 C CA . LYS A 1 153 ? 22.342 -4.991 -23.875 1.00 82.31 153 LYS A CA 1
ATOM 1214 C C . LYS A 1 153 ? 22.568 -3.671 -24.626 1.00 82.31 153 LYS A C 1
ATOM 1216 O O . LYS A 1 153 ? 22.055 -3.550 -25.726 1.00 82.31 153 LYS A O 1
ATOM 1221 N N . ILE A 1 154 ? 23.217 -2.694 -23.995 1.00 77.75 154 ILE A N 1
ATOM 1222 C CA . ILE A 1 154 ? 23.766 -1.496 -24.648 1.00 77.75 154 ILE A CA 1
ATOM 1223 C C . ILE A 1 154 ? 25.176 -1.846 -25.130 1.00 77.75 154 ILE A C 1
ATOM 1225 O O . ILE A 1 154 ? 25.859 -2.586 -24.380 1.00 77.75 154 ILE A O 1
#